Protein AF-N6X4A6-F1 (afdb_monomer)

Foldseek 3Di:
DVVLVVCLVQQVVFHWDWDDDPPDIATDHHLVNDFQVVLVVRCVVRVHAAWQKAAQVLCVQQVHHDPARIKTKGDVPDDGSVLSVCSHDPRNDHDDPPIDIDHDDPVSNSSCVSNVPD

Sequence (118 aa):
MRQAERALFDLRRGLSILVRDHARAFVVCAVEGLDDAAAGEMQMLAGSPARLVLSDHRLAAIGRAGAAQAVSVGLSPLPDAAGLHALAWQRGASLPADAELRDGGPVERAALRLLGRA

Structure (mmCIF, N/CA/C/O backbone):
data_AF-N6X4A6-F1
#
_entry.id   AF-N6X4A6-F1
#
loop_
_atom_site.group_PDB
_atom_site.id
_atom_site.type_symbol
_atom_site.label_atom_id
_atom_site.label_alt_id
_atom_site.label_comp_id
_atom_site.label_asym_id
_atom_site.label_entity_id
_atom_site.label_seq_id
_atom_site.pdbx_PDB_ins_code
_atom_site.Cartn_x
_atom_site.Cartn_y
_atom_site.Cartn_z
_atom_site.occupancy
_atom_site.B_iso_or_equiv
_atom_site.auth_seq_id
_atom_site.auth_comp_id
_atom_site.auth_asym_id
_atom_site.auth_atom_id
_atom_site.pdbx_PDB_model_num
ATOM 1 N N . MET A 1 1 ? 15.397 -18.268 3.139 1.00 59.78 1 MET A N 1
ATOM 2 C CA . MET A 1 1 ? 14.882 -17.376 4.204 1.00 59.78 1 MET A CA 1
ATOM 3 C C . MET A 1 1 ? 15.516 -15.981 4.235 1.00 59.78 1 MET A C 1
ATOM 5 O O . MET A 1 1 ? 14.794 -15.042 4.531 1.00 59.78 1 MET A O 1
ATOM 9 N N . ARG A 1 2 ? 16.775 -15.792 3.803 1.00 82.00 2 ARG A N 1
ATOM 10 C CA . ARG A 1 2 ? 17.474 -14.487 3.848 1.00 82.00 2 ARG A CA 1
ATOM 11 C C . ARG A 1 2 ? 16.750 -13.300 3.180 1.00 82.00 2 ARG A C 1
ATOM 13 O O . ARG A 1 2 ? 16.879 -12.179 3.650 1.00 82.00 2 ARG A O 1
ATOM 20 N N . GLN A 1 3 ? 16.007 -13.513 2.089 1.00 87.44 3 GLN A N 1
ATOM 21 C CA . GLN A 1 3 ? 15.377 -12.403 1.355 1.00 87.44 3 GLN A CA 1
ATOM 22 C C . GLN A 1 3 ? 14.180 -11.786 2.090 1.00 87.44 3 GLN A C 1
ATOM 24 O O . GLN A 1 3 ? 14.060 -10.568 2.109 1.00 87.44 3 GLN A O 1
ATOM 29 N N . ALA A 1 4 ? 13.334 -12.596 2.733 1.00 88.12 4 ALA A N 1
ATOM 30 C CA . ALA A 1 4 ? 12.196 -12.084 3.500 1.00 88.12 4 ALA A CA 1
ATOM 31 C C . ALA A 1 4 ? 12.656 -11.343 4.767 1.00 88.12 4 ALA A C 1
ATOM 33 O O . ALA A 1 4 ? 12.141 -10.276 5.082 1.00 88.12 4 ALA A O 1
ATOM 34 N N . GLU A 1 5 ? 13.675 -11.872 5.451 1.00 90.44 5 GLU A N 1
ATOM 35 C CA . GLU A 1 5 ? 14.308 -11.219 6.605 1.00 90.44 5 GLU A CA 1
ATOM 36 C C . GLU A 1 5 ? 14.965 -9.895 6.209 1.00 90.44 5 GLU A C 1
ATOM 38 O O . GLU A 1 5 ? 14.786 -8.884 6.886 1.00 90.44 5 GLU A O 1
ATOM 43 N N . ARG A 1 6 ? 15.681 -9.877 5.077 1.00 91.38 6 ARG A N 1
ATOM 44 C CA . ARG A 1 6 ? 16.275 -8.650 4.547 1.00 91.38 6 ARG A CA 1
ATOM 45 C C . ARG A 1 6 ? 15.210 -7.621 4.175 1.00 91.38 6 ARG A C 1
ATOM 47 O O . ARG A 1 6 ? 15.370 -6.462 4.529 1.00 91.38 6 ARG A O 1
ATOM 54 N N . ALA A 1 7 ? 14.130 -8.043 3.522 1.00 92.69 7 ALA A N 1
ATOM 55 C CA . ALA A 1 7 ? 13.023 -7.162 3.170 1.00 92.69 7 ALA A CA 1
ATOM 56 C C . ALA A 1 7 ? 12.364 -6.544 4.413 1.00 92.69 7 ALA A C 1
ATOM 58 O O . ALA A 1 7 ? 12.108 -5.345 4.434 1.00 92.69 7 ALA A O 1
ATOM 59 N N . LEU A 1 8 ? 12.152 -7.332 5.474 1.00 91.25 8 LEU A N 1
ATOM 60 C CA . LEU A 1 8 ? 11.664 -6.821 6.757 1.00 91.25 8 LEU A CA 1
ATOM 61 C C . LEU A 1 8 ? 12.630 -5.800 7.374 1.00 91.25 8 LEU A C 1
ATOM 63 O O . LEU A 1 8 ? 12.201 -4.743 7.832 1.00 91.25 8 LEU A O 1
ATOM 67 N N . PHE A 1 9 ? 13.930 -6.106 7.380 1.00 90.50 9 PHE A N 1
ATOM 68 C CA . PHE A 1 9 ? 14.952 -5.188 7.881 1.00 90.50 9 PHE A CA 1
ATOM 69 C C . PHE A 1 9 ? 14.975 -3.872 7.094 1.00 90.50 9 PHE A C 1
ATOM 71 O O . PHE A 1 9 ? 15.043 -2.807 7.700 1.00 90.50 9 PHE A O 1
ATOM 78 N N . ASP A 1 10 ? 14.885 -3.941 5.763 1.00 92.12 10 ASP A N 1
ATOM 79 C CA . ASP A 1 10 ? 14.863 -2.778 4.875 1.00 92.12 10 ASP A CA 1
ATOM 80 C C . ASP A 1 10 ? 13.609 -1.918 5.094 1.00 92.12 10 ASP A C 1
ATOM 82 O O . ASP A 1 10 ? 13.738 -0.713 5.309 1.00 92.12 10 ASP A O 1
ATOM 86 N N . LEU A 1 11 ? 12.424 -2.529 5.179 1.00 89.75 11 LEU A N 1
ATOM 87 C CA . LEU A 1 11 ? 11.182 -1.808 5.475 1.00 89.75 11 LEU A CA 1
ATOM 88 C C . LEU A 1 11 ? 11.230 -1.079 6.827 1.00 89.75 11 LEU A C 1
ATOM 90 O O . LEU A 1 11 ? 10.840 0.081 6.917 1.00 89.75 11 LEU A O 1
ATOM 94 N N . ARG A 1 12 ? 11.751 -1.724 7.881 1.00 86.25 12 ARG A N 1
ATOM 95 C CA . ARG A 1 12 ? 11.819 -1.133 9.234 1.00 86.25 12 ARG A CA 1
ATOM 96 C C . ARG A 1 12 ? 12.743 0.076 9.347 1.00 86.25 12 ARG A C 1
ATOM 98 O O . ARG A 1 12 ? 12.600 0.851 10.285 1.00 86.25 12 ARG A O 1
ATOM 105 N N . ARG A 1 13 ? 13.693 0.229 8.424 1.00 86.81 13 ARG A N 1
ATOM 106 C CA . ARG A 1 13 ? 14.592 1.392 8.359 1.00 86.81 13 ARG A CA 1
ATOM 107 C C . ARG A 1 13 ? 14.167 2.418 7.305 1.00 86.81 13 ARG A C 1
ATOM 109 O O . ARG A 1 13 ? 14.975 3.265 6.943 1.00 86.81 13 ARG A O 1
ATOM 116 N N . GLY A 1 14 ? 12.931 2.318 6.809 1.00 86.25 14 GLY A N 1
ATOM 117 C CA . GLY A 1 14 ? 12.345 3.264 5.858 1.00 86.25 14 GLY A CA 1
ATOM 118 C C . GLY A 1 14 ? 12.732 3.033 4.397 1.00 86.25 14 GLY A C 1
ATOM 119 O O . GLY A 1 14 ? 12.493 3.903 3.571 1.00 86.25 14 GLY A O 1
ATOM 120 N N . LEU A 1 15 ? 13.326 1.886 4.044 1.00 88.56 15 LEU A N 1
ATOM 121 C CA . LEU A 1 15 ? 13.635 1.586 2.645 1.00 88.56 15 LEU A CA 1
ATOM 122 C C . LEU A 1 15 ? 12.484 0.858 1.958 1.00 88.56 15 LEU A C 1
ATOM 124 O O . LEU A 1 15 ? 11.902 -0.085 2.499 1.00 88.56 15 LEU A O 1
ATOM 128 N N . SER A 1 16 ? 12.234 1.242 0.711 1.00 90.44 16 SER A N 1
ATOM 129 C CA . SER A 1 16 ? 11.328 0.523 -0.177 1.00 90.44 16 SER A CA 1
ATOM 130 C C . SER A 1 16 ? 11.936 -0.801 -0.639 1.00 90.44 16 SER A C 1
ATOM 132 O O . SER A 1 16 ? 13.145 -0.929 -0.845 1.00 90.44 16 SER A O 1
ATOM 134 N N . ILE A 1 17 ? 11.079 -1.794 -0.848 1.00 91.88 17 ILE A N 1
ATOM 135 C CA . ILE A 1 17 ? 11.446 -3.116 -1.353 1.00 91.88 17 ILE A CA 1
ATOM 136 C C . ILE A 1 17 ? 10.727 -3.401 -2.669 1.00 91.88 17 ILE A C 1
ATOM 138 O O . ILE A 1 17 ? 9.632 -2.900 -2.926 1.00 91.88 17 ILE A O 1
ATOM 142 N N . LEU A 1 18 ? 11.325 -4.268 -3.485 1.00 93.31 18 LEU A N 1
ATOM 143 C CA . LEU A 1 18 ? 10.675 -4.830 -4.661 1.00 93.31 18 LEU A CA 1
ATOM 144 C C . LEU A 1 18 ? 10.090 -6.199 -4.308 1.00 93.31 18 LEU A C 1
ATOM 146 O O . LEU A 1 18 ? 10.830 -7.124 -3.968 1.00 93.31 18 LEU A O 1
ATOM 150 N N . VAL A 1 19 ? 8.776 -6.347 -4.440 1.00 92.50 19 VAL A N 1
ATOM 151 C CA . VAL A 1 19 ? 8.101 -7.644 -4.347 1.00 92.50 19 VAL A CA 1
ATOM 152 C C . VAL A 1 19 ? 7.680 -8.067 -5.743 1.00 92.50 19 VAL A C 1
ATOM 154 O O . VAL A 1 19 ? 7.100 -7.288 -6.490 1.00 92.50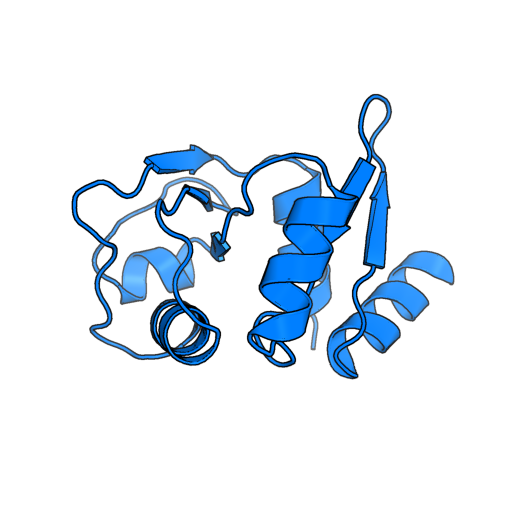 19 VAL A O 1
ATOM 157 N N . ARG A 1 20 ? 7.978 -9.308 -6.113 1.00 90.94 20 ARG A N 1
ATOM 158 C CA . ARG A 1 20 ? 7.586 -9.878 -7.401 1.00 90.94 20 ARG A CA 1
ATOM 159 C C . ARG A 1 20 ? 6.619 -11.025 -7.181 1.00 90.94 20 ARG A C 1
ATOM 161 O O . ARG A 1 20 ? 6.862 -11.871 -6.322 1.00 90.94 20 ARG A O 1
ATOM 168 N N . ASP A 1 21 ? 5.566 -11.058 -7.981 1.00 85.31 21 ASP A N 1
ATOM 169 C CA . ASP A 1 21 ? 4.836 -12.292 -8.248 1.00 85.31 21 ASP A CA 1
ATOM 170 C C . ASP A 1 21 ? 5.266 -12.854 -9.618 1.00 85.31 21 ASP A C 1
ATOM 172 O O . ASP A 1 21 ? 6.241 -12.394 -10.216 1.00 85.31 21 ASP A O 1
ATOM 176 N N . HIS A 1 22 ? 4.584 -13.891 -10.106 1.00 83.69 22 HIS A N 1
ATOM 177 C CA . HIS A 1 22 ? 4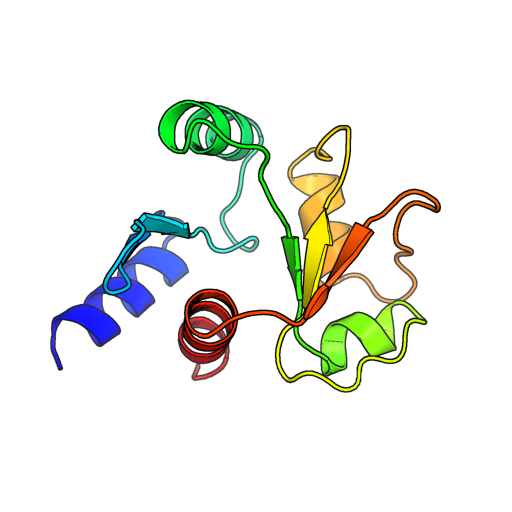.937 -14.537 -11.373 1.00 83.69 22 HIS A CA 1
ATOM 178 C C . HIS A 1 22 ? 4.749 -13.645 -12.614 1.00 83.69 22 HIS A C 1
ATOM 180 O O . HIS A 1 22 ? 5.302 -13.967 -13.663 1.00 83.69 22 HIS A O 1
ATOM 186 N N . ALA A 1 23 ? 3.986 -12.553 -12.521 1.00 86.44 23 ALA A N 1
ATOM 187 C CA . ALA A 1 23 ? 3.594 -11.720 -13.658 1.00 86.44 23 ALA A CA 1
ATOM 188 C C . ALA A 1 23 ? 3.947 -10.232 -13.492 1.00 86.44 23 ALA A C 1
ATOM 190 O O . ALA A 1 23 ? 3.999 -9.501 -14.481 1.00 86.44 23 ALA A O 1
ATOM 191 N N . ARG A 1 24 ? 4.140 -9.756 -12.260 1.00 90.75 24 ARG A N 1
ATOM 192 C CA . ARG A 1 24 ? 4.229 -8.336 -11.910 1.00 90.75 24 ARG A CA 1
ATOM 193 C C . ARG A 1 24 ? 5.277 -8.091 -10.832 1.00 90.75 24 ARG A C 1
ATOM 195 O O . ARG A 1 24 ? 5.641 -8.972 -10.051 1.00 90.75 24 ARG A O 1
ATOM 202 N N . ALA A 1 25 ? 5.746 -6.852 -10.787 1.00 92.25 25 ALA A N 1
ATOM 203 C CA . ALA A 1 25 ? 6.617 -6.348 -9.742 1.00 92.25 25 ALA A CA 1
ATOM 204 C C . ALA A 1 25 ? 5.953 -5.144 -9.069 1.00 92.25 25 ALA A C 1
ATOM 206 O O . ALA A 1 25 ? 5.278 -4.356 -9.725 1.00 92.25 25 ALA A O 1
ATOM 207 N N . PHE A 1 26 ? 6.149 -5.026 -7.764 1.00 93.50 26 PHE A N 1
ATOM 208 C CA . PHE A 1 26 ? 5.525 -4.029 -6.912 1.00 93.50 26 PHE A CA 1
ATOM 209 C C . PHE A 1 26 ? 6.605 -3.363 -6.078 1.00 93.50 26 PHE A C 1
ATOM 211 O O . PHE A 1 26 ? 7.427 -4.048 -5.464 1.00 93.50 26 PHE A O 1
ATOM 218 N N . VAL A 1 27 ? 6.582 -2.037 -6.035 1.00 93.62 27 VAL A N 1
ATOM 219 C CA . VAL A 1 27 ? 7.357 -1.270 -5.064 1.00 93.62 27 VAL A CA 1
ATOM 220 C C . VAL A 1 27 ? 6.514 -1.173 -3.800 1.00 93.62 27 VAL A C 1
ATOM 222 O O . VAL A 1 27 ? 5.359 -0.754 -3.854 1.00 93.62 27 VAL A O 1
ATOM 225 N N . VAL A 1 28 ? 7.069 -1.624 -2.680 1.00 93.12 28 VAL A N 1
ATOM 226 C CA . VAL A 1 28 ? 6.405 -1.616 -1.376 1.00 93.12 28 VAL A CA 1
ATOM 227 C C . VAL A 1 28 ? 7.240 -0.802 -0.409 1.00 93.12 28 VAL A C 1
ATOM 229 O O . VAL A 1 28 ? 8.454 -0.963 -0.332 1.00 93.12 28 VAL A O 1
ATOM 232 N N . CYS A 1 29 ? 6.566 0.028 0.361 1.00 91.94 29 CYS A N 1
ATOM 233 C CA . CYS A 1 29 ? 7.122 0.960 1.322 1.00 91.94 29 CYS A CA 1
ATOM 234 C C . CYS A 1 29 ? 6.316 0.860 2.615 1.00 91.94 29 CYS A C 1
ATOM 236 O O . CYS A 1 29 ? 5.106 0.619 2.596 1.00 91.94 29 CYS A O 1
ATOM 238 N N . ALA A 1 30 ? 7.003 1.009 3.743 1.00 91.69 30 ALA A N 1
ATOM 239 C CA . ALA A 1 30 ? 6.344 1.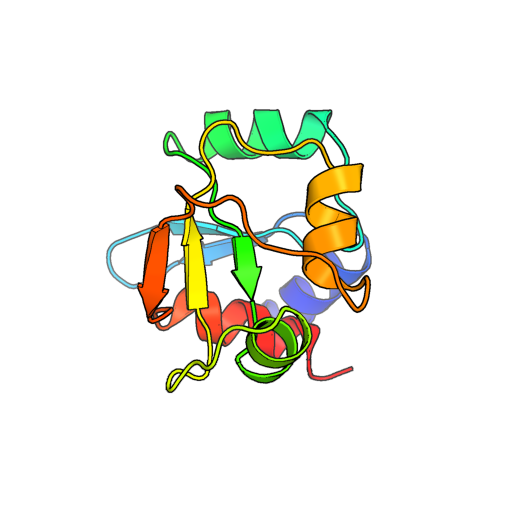152 5.028 1.00 91.69 30 ALA A CA 1
ATOM 240 C C . ALA A 1 30 ? 5.827 2.587 5.134 1.00 91.69 30 ALA A C 1
ATOM 242 O O . ALA A 1 30 ? 6.587 3.524 4.879 1.00 91.69 30 ALA A O 1
ATOM 243 N N . VAL A 1 31 ? 4.557 2.759 5.508 1.00 90.62 31 VAL A N 1
ATOM 244 C CA . VAL A 1 31 ? 4.004 4.104 5.713 1.00 90.62 31 VAL A CA 1
ATOM 245 C C . VAL A 1 31 ? 4.790 4.794 6.826 1.00 90.62 31 VAL A C 1
ATOM 247 O O . VAL A 1 31 ? 5.153 5.943 6.650 1.00 90.62 31 VAL A O 1
ATOM 250 N N . GLU A 1 32 ? 5.188 4.050 7.866 1.00 84.12 32 GLU A N 1
ATOM 251 C CA . GLU A 1 32 ? 6.075 4.417 8.987 1.00 84.12 32 GLU A CA 1
ATOM 252 C C . GLU A 1 32 ? 7.258 5.317 8.617 1.00 84.12 32 GLU A C 1
ATOM 254 O O . GLU A 1 32 ? 7.575 6.242 9.363 1.00 84.12 32 GLU A O 1
ATOM 259 N N . GLY A 1 33 ? 7.917 5.037 7.494 1.00 80.88 33 GLY A N 1
ATOM 260 C CA . GLY A 1 33 ? 9.120 5.745 7.058 1.00 80.88 33 GLY A CA 1
ATOM 261 C C . GLY A 1 33 ? 8.913 6.630 5.835 1.00 80.88 33 GLY A C 1
ATOM 262 O O . GLY A 1 33 ? 9.899 7.023 5.222 1.00 80.88 33 GLY A O 1
ATOM 263 N N . LEU A 1 34 ? 7.664 6.882 5.439 1.00 86.56 34 LEU A N 1
ATOM 264 C CA . LEU A 1 34 ? 7.357 7.605 4.216 1.00 86.56 34 LEU A CA 1
ATOM 265 C C . LEU A 1 34 ? 7.499 9.121 4.399 1.00 86.56 34 LEU A C 1
ATOM 267 O O . LEU A 1 34 ? 6.974 9.691 5.359 1.00 86.56 34 LEU A O 1
ATOM 271 N N . ASP A 1 35 ? 8.147 9.757 3.425 1.00 86.06 35 ASP A N 1
ATOM 272 C CA . ASP A 1 35 ? 8.104 11.196 3.181 1.00 86.06 35 ASP A CA 1
ATOM 273 C C . ASP A 1 35 ? 7.455 11.503 1.814 1.00 86.06 35 ASP A C 1
ATOM 275 O O . ASP A 1 35 ? 7.205 10.607 0.996 1.00 86.06 35 ASP A O 1
ATOM 279 N N . ASP A 1 36 ? 7.136 12.777 1.577 1.00 79.56 36 ASP A N 1
ATOM 280 C CA . ASP A 1 36 ? 6.405 13.208 0.378 1.00 79.56 36 ASP A CA 1
ATOM 281 C C . ASP A 1 36 ? 7.186 12.949 -0.917 1.00 79.56 36 ASP A C 1
ATOM 283 O O . ASP A 1 36 ? 6.601 12.592 -1.945 1.00 79.56 36 ASP A O 1
ATOM 287 N N . ALA A 1 37 ? 8.514 13.097 -0.871 1.00 83.06 37 ALA A N 1
ATOM 288 C CA . ALA A 1 37 ? 9.382 12.869 -2.020 1.00 83.06 37 ALA A CA 1
ATOM 289 C C . ALA A 1 37 ? 9.363 11.389 -2.420 1.00 83.06 37 ALA A C 1
ATOM 291 O O . ALA A 1 37 ? 9.123 11.063 -3.587 1.00 83.06 37 ALA A O 1
ATOM 292 N N . ALA A 1 38 ? 9.499 10.492 -1.442 1.00 80.62 38 ALA A N 1
ATOM 293 C CA . ALA A 1 38 ? 9.451 9.055 -1.650 1.00 80.62 38 ALA A CA 1
ATOM 294 C C . ALA A 1 38 ? 8.114 8.624 -2.271 1.00 80.62 38 ALA A C 1
ATOM 296 O O . ALA A 1 38 ? 8.101 7.816 -3.202 1.00 80.62 38 ALA A O 1
ATOM 297 N N . ALA A 1 39 ? 6.982 9.177 -1.819 1.00 79.44 39 ALA A N 1
ATOM 298 C CA . ALA A 1 39 ? 5.664 8.856 -2.375 1.00 79.44 39 ALA A CA 1
ATOM 299 C C . ALA A 1 39 ? 5.558 9.178 -3.878 1.00 79.44 39 ALA A C 1
ATOM 301 O O . ALA A 1 39 ? 5.032 8.372 -4.658 1.00 79.44 39 ALA A O 1
ATOM 302 N N . GLY A 1 40 ? 6.090 10.329 -4.297 1.00 81.69 40 GLY A N 1
ATOM 303 C CA . GLY A 1 40 ? 6.164 10.722 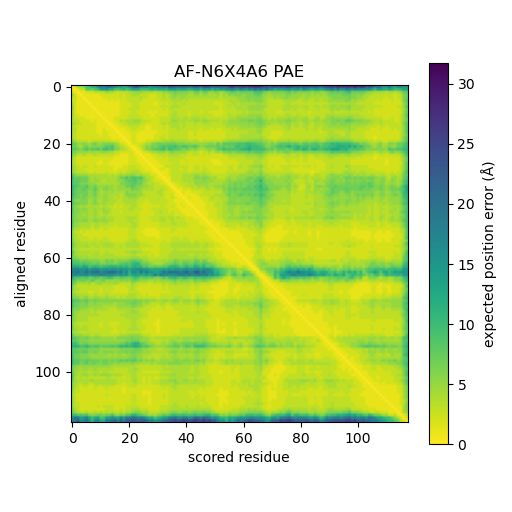-5.705 1.00 81.69 40 GLY A CA 1
ATOM 304 C C . GLY A 1 40 ? 7.115 9.840 -6.518 1.00 81.69 40 GLY A C 1
ATOM 305 O O . GLY A 1 40 ? 6.728 9.307 -7.562 1.00 81.69 40 GLY A O 1
ATOM 306 N N . GLU A 1 41 ? 8.334 9.626 -6.021 1.00 85.81 41 GLU A N 1
ATOM 307 C CA . GLU A 1 41 ? 9.355 8.795 -6.673 1.00 85.81 41 GLU A CA 1
ATOM 308 C C . GLU A 1 41 ? 8.885 7.357 -6.902 1.00 85.81 41 GLU A C 1
ATOM 310 O O . GLU A 1 41 ? 9.117 6.782 -7.967 1.00 85.81 41 GLU A O 1
ATOM 315 N N . MET A 1 42 ? 8.160 6.782 -5.944 1.00 86.69 42 MET A N 1
ATOM 316 C CA . MET A 1 42 ? 7.619 5.430 -6.074 1.00 86.69 42 MET A CA 1
ATOM 317 C C . MET A 1 42 ? 6.546 5.322 -7.150 1.00 86.69 42 MET A C 1
ATOM 319 O O . MET A 1 42 ? 6.533 4.335 -7.883 1.00 86.69 42 MET A O 1
ATOM 323 N N . GLN A 1 43 ? 5.663 6.316 -7.271 1.00 87.62 43 GLN A N 1
ATOM 324 C CA . GLN A 1 43 ? 4.662 6.329 -8.341 1.00 87.62 43 GLN A CA 1
ATOM 325 C C . GLN A 1 43 ? 5.321 6.463 -9.713 1.00 87.62 43 GLN A C 1
ATOM 327 O O . GLN A 1 43 ? 4.940 5.750 -10.644 1.00 87.62 43 GLN A O 1
ATOM 332 N N . MET A 1 44 ? 6.351 7.311 -9.822 1.00 88.69 44 MET A N 1
ATOM 333 C CA . MET A 1 44 ? 7.145 7.426 -11.047 1.00 88.69 44 MET A CA 1
ATOM 334 C C . MET A 1 44 ? 7.843 6.107 -11.395 1.00 88.69 44 MET A C 1
ATOM 336 O O . MET A 1 44 ? 7.777 5.669 -12.541 1.00 88.69 44 MET A O 1
ATOM 340 N N . LEU A 1 45 ? 8.461 5.443 -10.413 1.00 89.81 45 LEU A N 1
ATOM 341 C CA . LEU A 1 45 ? 9.152 4.169 -10.615 1.00 89.81 45 LEU A CA 1
ATOM 342 C C . LEU A 1 45 ? 8.188 3.029 -10.979 1.00 89.81 45 LEU A C 1
ATOM 344 O O . LEU A 1 45 ? 8.513 2.192 -11.820 1.00 89.81 45 LEU A O 1
ATOM 348 N N . ALA A 1 46 ? 7.014 2.978 -10.347 1.00 90.62 46 ALA A N 1
ATOM 349 C CA . ALA A 1 46 ? 6.010 1.949 -10.598 1.00 90.62 46 ALA A CA 1
ATOM 350 C C . ALA A 1 46 ? 5.254 2.158 -11.922 1.00 90.62 46 ALA A C 1
ATOM 352 O O . ALA A 1 46 ? 4.683 1.204 -12.451 1.00 90.62 46 ALA A O 1
ATOM 353 N N . GLY A 1 47 ? 5.218 3.389 -12.447 1.00 91.31 47 GLY A N 1
ATOM 354 C CA . GLY A 1 47 ? 4.439 3.739 -13.638 1.00 91.31 47 GLY A CA 1
ATOM 355 C C . GLY A 1 47 ? 2.924 3.605 -13.435 1.00 91.31 47 GLY A C 1
ATOM 356 O O . GLY A 1 47 ? 2.178 3.477 -14.405 1.00 91.31 47 GLY A O 1
ATOM 357 N N . SER A 1 48 ? 2.461 3.593 -12.182 1.00 90.44 48 SER A N 1
ATOM 358 C CA . SER A 1 48 ? 1.053 3.424 -11.815 1.00 90.44 48 SER A CA 1
ATOM 359 C C . SER A 1 48 ? 0.727 4.169 -10.516 1.00 90.44 48 SER A C 1
ATOM 361 O O . SER A 1 48 ? 1.624 4.304 -9.679 1.00 90.44 48 SER A O 1
ATOM 363 N N . PRO A 1 49 ? -0.536 4.586 -10.296 1.00 90.38 49 PRO A N 1
ATOM 364 C CA . PRO A 1 49 ? -0.942 5.230 -9.050 1.00 90.38 49 PRO A CA 1
ATOM 365 C C . PRO A 1 49 ? -0.640 4.369 -7.821 1.00 90.38 49 PRO A C 1
ATOM 367 O O . PRO A 1 49 ? -0.891 3.158 -7.820 1.00 90.38 49 PRO A O 1
ATOM 370 N N . ALA A 1 50 ? -0.135 5.000 -6.761 1.00 91.56 50 ALA A N 1
ATOM 371 C CA . ALA A 1 50 ? 0.085 4.317 -5.494 1.00 91.56 50 ALA A CA 1
ATOM 372 C C . ALA A 1 50 ? -1.253 3.948 -4.845 1.00 91.56 50 ALA A C 1
ATOM 374 O O . ALA A 1 50 ? -2.277 4.609 -5.025 1.00 91.56 50 ALA A O 1
ATOM 375 N N . ARG A 1 51 ? -1.239 2.871 -4.061 1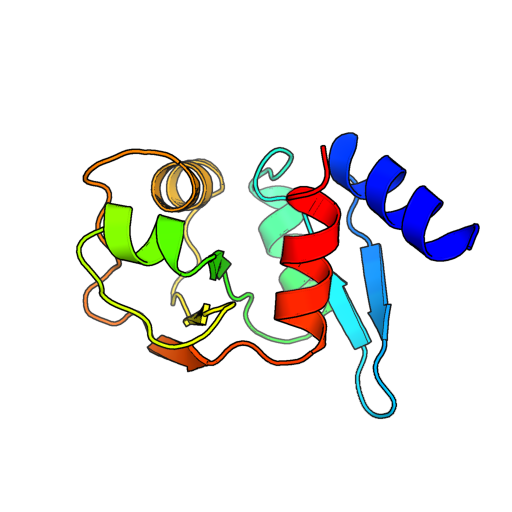.00 93.56 51 ARG A N 1
ATOM 376 C CA . ARG A 1 51 ? -2.399 2.431 -3.287 1.00 93.56 51 ARG A CA 1
ATOM 377 C C . ARG A 1 51 ? -1.976 2.164 -1.854 1.00 93.56 51 ARG A C 1
ATOM 379 O O . ARG A 1 51 ? -0.967 1.499 -1.625 1.00 93.56 51 ARG A O 1
ATOM 386 N N . LEU A 1 52 ? -2.771 2.639 -0.90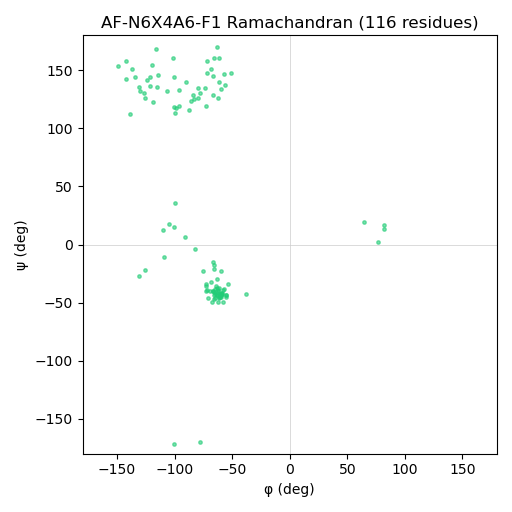2 1.00 94.25 52 LEU A N 1
ATOM 387 C CA . LEU A 1 52 ? -2.560 2.390 0.519 1.00 94.25 52 LEU A CA 1
ATOM 388 C C . LEU A 1 52 ? -3.081 0.993 0.863 1.00 94.25 52 LEU A C 1
ATOM 390 O O . LEU A 1 52 ? -4.229 0.662 0.573 1.00 94.25 52 LEU A O 1
ATOM 394 N N . VAL A 1 53 ? -2.246 0.157 1.471 1.00 94.69 53 VAL A N 1
ATOM 395 C CA . VAL A 1 53 ? -2.643 -1.189 1.897 1.00 94.69 53 VAL A CA 1
ATOM 396 C C . VAL A 1 53 ? -2.923 -1.169 3.391 1.00 94.69 53 VAL A C 1
ATOM 398 O O . VAL A 1 53 ? -2.025 -0.905 4.184 1.00 94.69 53 VAL A O 1
ATOM 401 N N . LEU A 1 54 ? -4.159 -1.477 3.775 1.00 93.62 54 LEU A N 1
ATOM 402 C CA . LEU A 1 54 ? -4.588 -1.528 5.170 1.00 93.62 54 LEU A CA 1
ATOM 403 C C . LEU A 1 54 ? -4.955 -2.957 5.566 1.00 93.62 54 LEU A C 1
ATOM 405 O O . LEU A 1 54 ? -5.478 -3.733 4.763 1.00 93.62 54 LEU A O 1
ATOM 409 N N . SER A 1 55 ? -4.688 -3.304 6.823 1.00 92.44 55 SER A N 1
ATOM 410 C CA . SER A 1 55 ? -5.237 -4.517 7.427 1.00 92.44 55 SER A CA 1
ATOM 411 C C . SER A 1 55 ? -6.733 -4.353 7.691 1.00 92.44 55 SER A C 1
ATOM 413 O O . SER A 1 55 ? -7.220 -3.233 7.854 1.00 92.44 55 SER A O 1
ATOM 415 N N . ASP A 1 56 ? -7.449 -5.471 7.804 1.00 90.25 56 ASP A N 1
ATOM 416 C CA . ASP A 1 56 ? -8.865 -5.469 8.192 1.00 90.25 56 ASP A CA 1
ATOM 417 C C . ASP A 1 56 ? -9.097 -4.742 9.526 1.00 90.25 56 ASP A C 1
ATOM 419 O O . ASP A 1 56 ? -9.937 -3.853 9.639 1.00 90.25 56 ASP A O 1
ATOM 423 N N . HIS A 1 57 ? -8.243 -5.031 10.515 1.00 89.44 57 HIS A N 1
ATOM 424 C CA . HIS A 1 57 ? -8.271 -4.361 11.813 1.00 89.44 57 HIS A CA 1
ATOM 425 C C . HIS A 1 57 ? -8.173 -2.838 11.677 1.00 89.44 57 HIS A C 1
ATOM 427 O O . HIS A 1 57 ? -8.899 -2.097 12.344 1.00 89.44 57 HIS A O 1
ATOM 433 N N . ARG A 1 58 ? -7.276 -2.358 10.808 1.00 91.50 58 ARG A N 1
ATOM 434 C CA . ARG A 1 58 ? -7.096 -0.924 10.628 1.00 91.50 58 ARG A CA 1
ATOM 435 C C . ARG A 1 58 ? -8.268 -0.289 9.887 1.00 91.50 58 ARG A C 1
ATOM 437 O O . ARG A 1 58 ? -8.693 0.799 10.267 1.00 91.50 58 ARG A O 1
ATOM 444 N N . LEU A 1 59 ? -8.805 -0.976 8.884 1.00 90.75 59 LEU A N 1
ATOM 445 C CA . LEU A 1 59 ? -9.986 -0.539 8.148 1.00 90.75 59 LEU A CA 1
ATOM 446 C C . LEU A 1 59 ? -11.203 -0.396 9.087 1.00 90.75 59 LEU A C 1
ATOM 448 O O . LEU A 1 59 ? -11.897 0.624 9.057 1.00 90.75 59 LEU A O 1
ATOM 452 N N . ALA A 1 60 ? -11.384 -1.345 10.010 1.00 89.00 60 ALA A N 1
ATOM 453 C CA . ALA A 1 60 ? -12.430 -1.283 11.031 1.00 89.00 60 ALA A CA 1
ATOM 454 C C . ALA A 1 60 ? -12.263 -0.072 11.967 1.00 89.00 60 ALA A C 1
ATOM 456 O O . ALA A 1 60 ? -13.240 0.606 12.287 1.00 89.00 60 ALA A O 1
ATOM 457 N N . ALA A 1 61 ? -11.026 0.260 12.353 1.00 89.25 61 ALA A N 1
ATOM 458 C CA . ALA A 1 61 ? -10.726 1.418 13.202 1.00 89.25 61 ALA A CA 1
ATOM 459 C C . ALA A 1 61 ? -11.008 2.786 12.542 1.00 89.25 61 ALA A C 1
ATOM 461 O O . ALA A 1 61 ? -11.081 3.794 13.251 1.00 89.25 61 ALA A O 1
ATOM 462 N N . ILE A 1 62 ? -11.181 2.826 11.215 1.00 89.06 62 ILE A N 1
ATOM 463 C CA . ILE A 1 62 ? -11.608 4.010 10.446 1.00 89.06 62 ILE A CA 1
ATOM 464 C C . ILE A 1 62 ? -13.073 3.918 9.983 1.00 89.06 62 ILE A C 1
ATOM 466 O O . ILE A 1 62 ? -13.502 4.646 9.089 1.00 89.06 62 ILE A O 1
ATOM 470 N N . GLY A 1 63 ? -13.857 3.022 10.597 1.00 84.19 63 GLY A N 1
ATOM 471 C CA . GLY A 1 63 ? -15.305 2.920 10.394 1.00 84.19 63 GLY A CA 1
ATOM 472 C C . GLY A 1 63 ? -15.730 2.135 9.150 1.00 84.19 63 GLY A C 1
ATOM 473 O O . GLY A 1 63 ? -16.872 2.259 8.712 1.00 84.19 63 GLY A O 1
ATOM 474 N N . ARG A 1 64 ? -14.836 1.334 8.560 1.00 81.88 64 ARG A N 1
ATOM 475 C CA . ARG A 1 64 ? -15.122 0.502 7.383 1.00 81.88 64 ARG A CA 1
ATOM 476 C C . ARG A 1 64 ? -14.912 -0.970 7.741 1.00 81.88 64 ARG A C 1
ATOM 478 O O . ARG A 1 64 ? -13.831 -1.355 8.156 1.00 81.88 64 ARG A O 1
ATOM 485 N N . ALA A 1 65 ? -15.927 -1.812 7.584 1.00 74.56 65 ALA A N 1
ATOM 486 C CA . ALA A 1 65 ? -15.756 -3.251 7.778 1.00 74.56 65 ALA A CA 1
ATOM 487 C C . ALA A 1 65 ? -15.202 -3.889 6.494 1.00 74.56 65 ALA A C 1
ATOM 489 O O . ALA A 1 65 ? -15.784 -3.707 5.422 1.00 74.56 65 ALA A O 1
ATOM 490 N N . GLY A 1 66 ? -14.087 -4.614 6.599 1.00 70.38 66 GLY A N 1
ATOM 491 C CA . GLY A 1 66 ? -13.580 -5.489 5.547 1.00 70.38 66 GLY A CA 1
ATOM 492 C C . GLY A 1 66 ? -13.913 -6.954 5.842 1.00 70.38 66 GLY A C 1
ATOM 493 O O . GLY A 1 66 ? -14.224 -7.325 6.968 1.00 70.38 66 GLY A O 1
ATOM 494 N N . ALA A 1 67 ? -13.872 -7.801 4.812 1.00 69.81 67 ALA A N 1
ATOM 495 C CA . ALA A 1 67 ? -13.867 -9.262 4.972 1.00 69.81 67 ALA A CA 1
ATOM 496 C C . ALA A 1 67 ? -12.498 -9.878 4.613 1.00 69.81 67 ALA A C 1
ATOM 498 O O . ALA A 1 67 ? -12.250 -11.060 4.854 1.00 69.81 67 ALA A O 1
ATOM 499 N N . ALA A 1 68 ? -11.599 -9.085 4.019 1.00 83.12 68 ALA A N 1
ATOM 500 C CA . ALA A 1 68 ? -10.314 -9.530 3.499 1.00 83.12 68 ALA A CA 1
ATOM 501 C C . ALA A 1 68 ? -9.162 -9.203 4.459 1.00 83.12 68 ALA A C 1
ATOM 503 O O . ALA A 1 68 ? -9.107 -8.130 5.044 1.00 83.12 68 ALA A O 1
ATOM 504 N N . GLN A 1 69 ? -8.164 -10.094 4.544 1.00 86.00 69 GLN A N 1
ATOM 505 C CA . GLN A 1 69 ? -6.971 -9.911 5.398 1.00 86.00 69 GLN A CA 1
ATOM 506 C C . GLN A 1 69 ? -6.142 -8.658 5.054 1.00 86.00 69 GLN A C 1
ATOM 508 O O . GLN A 1 69 ? -5.359 -8.188 5.877 1.00 86.00 69 GLN A O 1
ATOM 513 N N . ALA A 1 70 ? -6.275 -8.163 3.827 1.00 93.00 70 ALA A N 1
ATOM 514 C CA . ALA A 1 70 ? -5.663 -6.940 3.339 1.00 93.00 70 ALA A CA 1
ATOM 515 C C . ALA A 1 70 ? -6.663 -6.249 2.415 1.00 93.00 70 ALA A C 1
ATOM 517 O O . ALA A 1 70 ? -7.329 -6.926 1.630 1.00 93.00 70 ALA A O 1
ATOM 518 N N . VAL A 1 71 ? -6.718 -4.924 2.461 1.00 94.44 71 VAL A N 1
ATOM 519 C CA . VAL A 1 71 ? -7.532 -4.102 1.564 1.00 94.44 71 VAL A CA 1
ATOM 520 C C . VAL A 1 71 ? -6.636 -3.054 0.922 1.00 94.44 71 VAL A C 1
ATOM 522 O O . VAL A 1 71 ? -5.855 -2.388 1.600 1.00 94.44 71 VAL A O 1
ATOM 525 N N . SER A 1 72 ? -6.720 -2.931 -0.401 1.00 94.62 72 SER A N 1
ATOM 526 C CA . SER A 1 72 ? -5.968 -1.949 -1.178 1.00 94.62 72 SER A CA 1
ATOM 527 C C . SER A 1 72 ? -6.862 -0.758 -1.505 1.00 94.62 72 SER A C 1
ATOM 529 O O . SER A 1 72 ? -7.808 -0.862 -2.287 1.00 94.62 72 SER A O 1
ATOM 531 N N . VAL A 1 73 ? -6.525 0.391 -0.938 1.00 94.62 73 VAL A N 1
ATOM 532 C CA . VAL A 1 73 ? -7.266 1.642 -1.060 1.00 94.62 73 VAL A CA 1
ATOM 533 C C . VAL A 1 73 ? -6.607 2.523 -2.119 1.00 94.62 73 VAL A C 1
ATOM 535 O O . VAL A 1 73 ? -5.437 2.887 -1.998 1.00 94.62 73 VAL A O 1
ATOM 538 N N . GLY A 1 74 ? -7.341 2.822 -3.187 1.00 94.19 74 GLY A N 1
ATOM 539 C CA . GLY A 1 74 ? -6.954 3.808 -4.192 1.00 94.19 74 GLY A CA 1
ATOM 540 C C . GLY A 1 74 ? -7.352 5.198 -3.717 1.00 94.19 74 GLY A C 1
ATOM 541 O O . GLY A 1 74 ? -8.495 5.391 -3.310 1.00 94.19 74 GLY A O 1
ATOM 542 N N . LEU A 1 75 ? -6.407 6.134 -3.744 1.00 91.69 75 LEU A N 1
ATOM 543 C CA . LEU A 1 75 ? -6.601 7.522 -3.334 1.00 91.69 75 LEU A CA 1
ATOM 544 C C . LEU A 1 75 ? -6.170 8.417 -4.500 1.00 91.69 75 LEU A C 1
ATOM 546 O O . LEU A 1 75 ? -5.064 8.250 -5.017 1.00 91.69 75 LEU A O 1
ATOM 550 N N . SER A 1 76 ? -7.043 9.323 -4.940 1.00 89.06 76 SER A N 1
ATOM 551 C CA . SER A 1 76 ? -6.747 10.258 -6.026 1.00 89.06 76 SER A CA 1
ATOM 552 C C . SER A 1 76 ? -7.300 11.647 -5.684 1.00 89.06 76 SER A C 1
ATOM 554 O O . SER A 1 76 ? -8.513 11.801 -5.619 1.00 89.06 76 SER A O 1
ATOM 556 N N . PRO A 1 77 ? -6.445 12.658 -5.454 1.00 88.25 77 PRO A N 1
ATOM 557 C CA . PRO A 1 77 ? -4.983 12.581 -5.436 1.00 88.25 77 PRO A CA 1
ATOM 558 C C . PRO A 1 77 ? -4.456 11.714 -4.279 1.00 88.25 77 PRO A C 1
ATOM 560 O O . PRO A 1 77 ? -5.151 11.472 -3.292 1.00 88.25 77 PRO A O 1
ATOM 563 N N . LEU A 1 78 ? -3.210 11.246 -4.400 1.00 88.25 78 LEU A N 1
ATOM 564 C CA . LEU A 1 78 ? -2.528 10.615 -3.272 1.00 88.25 78 LEU A CA 1
ATOM 565 C C . LEU A 1 78 ? -2.288 11.687 -2.189 1.00 88.25 78 LEU A C 1
ATOM 567 O O . LEU A 1 78 ? -1.746 12.742 -2.529 1.00 88.25 78 LEU A O 1
ATOM 571 N N . PRO A 1 79 ? -2.672 11.452 -0.919 1.00 91.12 79 PRO A N 1
ATOM 572 C CA . PRO A 1 79 ? -2.345 12.365 0.169 1.00 91.12 79 PRO A CA 1
ATOM 573 C C . PRO A 1 79 ? -0.832 12.501 0.360 1.00 91.12 79 PRO A C 1
ATOM 575 O O . PRO A 1 79 ? -0.065 11.621 -0.039 1.00 91.12 79 PRO A O 1
ATOM 578 N N . ASP A 1 80 ? -0.426 13.578 1.026 1.00 90.88 80 ASP A N 1
ATO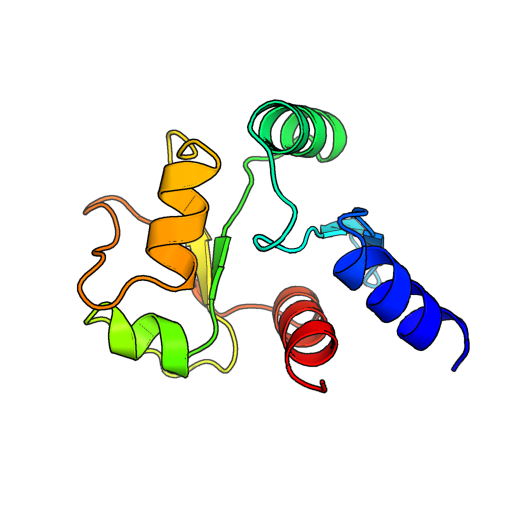M 579 C CA . ASP A 1 80 ? 0.931 13.708 1.552 1.00 90.88 80 ASP A CA 1
ATOM 580 C C . ASP A 1 80 ? 1.219 12.624 2.612 1.00 90.88 80 ASP A C 1
ATOM 582 O O . ASP A 1 80 ? 0.333 11.882 3.064 1.00 90.88 80 ASP A O 1
ATOM 586 N N . ALA A 1 81 ? 2.480 12.503 3.011 1.00 89.75 81 ALA A N 1
ATOM 587 C CA . ALA A 1 81 ? 2.926 11.543 4.003 1.00 89.75 81 ALA A CA 1
ATOM 588 C C . ALA A 1 81 ? 2.131 11.702 5.303 1.00 89.75 81 ALA A C 1
ATOM 590 O O . ALA A 1 81 ? 1.659 10.708 5.845 1.00 89.75 81 ALA A O 1
ATOM 591 N N . ALA A 1 82 ? 1.901 12.934 5.771 1.00 91.19 82 ALA A N 1
ATOM 592 C CA . ALA A 1 82 ? 1.117 13.201 6.977 1.00 91.19 82 ALA A CA 1
ATOM 593 C C . ALA A 1 82 ? -0.319 12.647 6.881 1.00 91.19 82 ALA A C 1
ATOM 595 O O . ALA A 1 82 ? -0.806 12.015 7.824 1.00 91.19 82 ALA A O 1
ATOM 596 N N . GLY A 1 83 ? -0.981 12.818 5.738 1.00 92.69 83 GLY A N 1
ATOM 597 C CA . GLY A 1 83 ? -2.297 12.255 5.459 1.00 92.69 83 GLY A CA 1
ATOM 598 C C . GLY A 1 83 ? -2.282 10.727 5.408 1.00 92.69 83 GLY A C 1
ATOM 599 O O . GLY A 1 83 ? -3.150 10.080 6.000 1.00 92.69 83 GLY A O 1
ATOM 600 N N . LEU A 1 84 ? -1.274 10.129 4.769 1.00 92.50 84 LEU A N 1
ATOM 601 C CA . LEU A 1 84 ? -1.100 8.672 4.737 1.00 92.50 84 LEU A CA 1
ATOM 602 C C . LEU A 1 84 ? -0.852 8.098 6.142 1.00 92.50 84 LEU A C 1
ATOM 604 O O . LEU A 1 84 ? -1.474 7.098 6.510 1.00 92.50 84 LEU A O 1
ATOM 608 N N . HIS A 1 85 ? -0.032 8.766 6.956 1.00 92.06 85 HIS A N 1
ATOM 609 C CA . HIS A 1 85 ? 0.217 8.442 8.366 1.00 92.06 85 HIS A CA 1
ATOM 610 C C . HIS A 1 85 ? -1.070 8.501 9.200 1.00 92.06 85 HIS A C 1
ATOM 612 O O . HIS A 1 85 ? -1.372 7.582 9.971 1.00 92.06 85 HIS A O 1
ATOM 618 N N . ALA A 1 86 ? -1.880 9.548 9.015 1.00 92.69 86 ALA A N 1
ATOM 619 C CA . ALA A 1 86 ? -3.162 9.688 9.703 1.00 92.69 86 ALA A CA 1
ATOM 620 C C . ALA A 1 86 ? -4.114 8.529 9.357 1.00 92.69 86 ALA A C 1
ATOM 622 O O . ALA A 1 86 ? -4.698 7.907 10.252 1.00 92.69 86 ALA A O 1
ATOM 623 N N . LEU A 1 87 ? -4.221 8.169 8.076 1.00 92.81 87 LEU A N 1
ATOM 624 C CA . LEU A 1 87 ? -5.014 7.018 7.640 1.00 92.81 87 LEU A CA 1
ATOM 625 C C . LEU A 1 87 ? -4.475 5.695 8.212 1.00 92.81 87 LEU A C 1
ATOM 627 O O . LEU A 1 87 ? -5.270 4.837 8.615 1.00 92.81 87 LEU A O 1
ATOM 631 N N . ALA A 1 88 ? -3.153 5.544 8.322 1.00 90.31 88 ALA A N 1
ATOM 632 C CA . ALA A 1 88 ? -2.500 4.330 8.807 1.00 90.31 88 ALA A CA 1
ATOM 633 C C . ALA A 1 88 ? -2.644 4.088 10.322 1.00 90.31 88 ALA A C 1
ATOM 635 O O . ALA A 1 88 ? -2.827 2.932 10.709 1.00 90.31 88 ALA A O 1
ATOM 636 N N . TRP A 1 89 ? -2.641 5.121 11.183 1.00 87.81 89 TRP A N 1
ATOM 637 C CA . TRP A 1 89 ? -2.687 4.907 12.649 1.00 87.81 89 TRP A CA 1
ATOM 638 C C . TRP A 1 89 ? -3.715 5.728 13.430 1.00 87.81 89 TRP A C 1
ATOM 640 O O . TRP A 1 89 ? -4.176 5.273 14.483 1.00 87.81 89 TRP A O 1
ATOM 650 N N . GLN A 1 90 ? -4.125 6.909 12.966 1.00 89.00 90 GLN A N 1
ATOM 651 C CA . GLN A 1 90 ? -4.942 7.808 13.786 1.00 89.00 90 GLN A CA 1
ATOM 652 C C . GLN A 1 90 ? -6.378 7.286 13.935 1.00 89.00 90 GLN A C 1
ATOM 654 O O . GLN A 1 90 ? -7.105 7.123 12.956 1.00 89.00 90 GLN A O 1
ATOM 659 N N . ARG A 1 91 ? -6.830 7.001 15.161 1.00 81.62 91 ARG A N 1
ATOM 660 C CA . ARG A 1 91 ? -8.239 6.623 15.387 1.00 81.62 91 ARG A CA 1
ATOM 661 C C . ARG A 1 91 ? -9.167 7.760 14.962 1.00 81.62 91 ARG A C 1
ATOM 663 O O . ARG A 1 91 ? -8.871 8.922 15.221 1.00 81.62 91 ARG A O 1
ATOM 670 N N . GLY A 1 92 ? -10.286 7.413 14.331 1.00 82.06 92 GLY A N 1
ATOM 671 C CA . GLY A 1 92 ? -11.245 8.400 13.832 1.00 82.06 92 GLY A CA 1
ATOM 672 C C . GLY A 1 92 ? -10.816 9.112 12.546 1.00 82.06 92 GLY A C 1
ATOM 673 O O . GLY A 1 92 ? -11.568 9.951 12.059 1.00 82.06 92 GLY A O 1
ATOM 674 N N . ALA A 1 93 ? -9.656 8.773 11.965 1.00 90.69 93 ALA A N 1
ATOM 675 C CA . ALA A 1 93 ? -9.392 9.107 10.571 1.00 90.69 93 ALA A CA 1
ATOM 676 C C . ALA A 1 93 ? -10.488 8.491 9.687 1.00 90.69 93 ALA A C 1
ATOM 678 O O . ALA A 1 93 ? -11.008 7.418 9.995 1.00 90.69 93 ALA A O 1
ATOM 679 N N . SER A 1 94 ? -10.839 9.168 8.598 1.00 90.31 94 SER A N 1
ATOM 680 C CA . SER A 1 94 ? -11.834 8.687 7.640 1.00 90.31 94 SER A CA 1
ATOM 681 C C . SER A 1 94 ? -11.221 8.644 6.251 1.00 90.31 94 SER A C 1
ATOM 683 O O . SER A 1 94 ? -10.420 9.505 5.888 1.00 90.31 94 SER A O 1
ATOM 685 N N . LEU A 1 95 ? -11.569 7.609 5.487 1.00 90.94 95 LEU A N 1
ATOM 686 C CA . LEU A 1 95 ? -11.211 7.571 4.076 1.00 90.94 95 LEU A CA 1
ATOM 687 C C . LEU A 1 95 ? -11.971 8.672 3.324 1.00 90.94 95 LEU A C 1
ATOM 689 O O . LEU A 1 95 ? -13.147 8.896 3.634 1.00 90.94 95 LEU A O 1
ATOM 693 N N . PRO A 1 96 ? -11.349 9.288 2.304 1.00 90.25 96 PRO A N 1
ATOM 694 C CA . PRO A 1 96 ? -12.061 10.111 1.335 1.00 90.25 96 PRO A CA 1
ATOM 695 C C . PRO A 1 96 ? -13.277 9.373 0.758 1.00 90.25 96 PRO A C 1
ATOM 697 O O . PRO A 1 96 ? -13.278 8.144 0.639 1.00 90.25 96 PRO A O 1
ATOM 700 N N . ALA A 1 97 ? -14.334 10.114 0.422 1.00 87.38 97 ALA A N 1
ATOM 701 C CA . ALA A 1 97 ? -15.591 9.528 -0.051 1.00 87.38 97 ALA A CA 1
ATOM 702 C C . ALA A 1 97 ? -15.433 8.764 -1.378 1.00 87.38 97 ALA A C 1
ATOM 704 O O . ALA A 1 97 ? -16.146 7.791 -1.618 1.00 87.38 97 ALA A O 1
ATOM 705 N N . ASP A 1 98 ? -14.484 9.194 -2.201 1.00 89.88 98 ASP A N 1
ATOM 706 C CA . ASP A 1 98 ? -14.104 8.652 -3.504 1.00 89.88 98 ASP A CA 1
ATOM 707 C C . ASP A 1 98 ? -12.997 7.586 -3.427 1.00 89.88 98 ASP A C 1
ATOM 709 O O . ASP A 1 98 ? -12.526 7.107 -4.457 1.00 89.88 98 ASP A O 1
ATOM 713 N N . ALA A 1 99 ? -12.590 7.175 -2.221 1.00 92.25 99 ALA A N 1
ATOM 714 C CA . ALA A 1 99 ? -11.590 6.131 -2.055 1.00 92.25 99 ALA A CA 1
ATOM 715 C C . ALA A 1 99 ? -12.076 4.794 -2.641 1.00 92.25 99 ALA A C 1
ATOM 717 O O . AL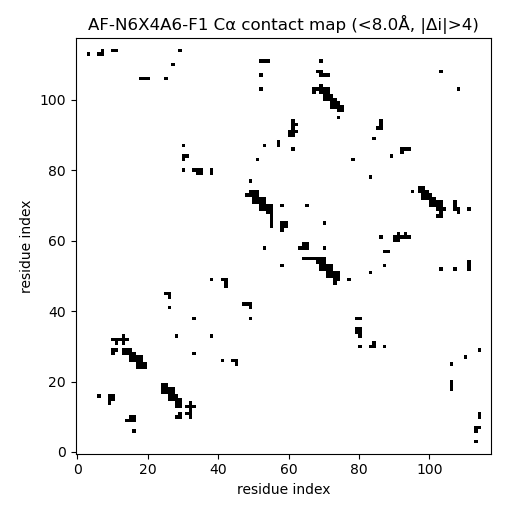A A 1 99 ? -13.117 4.256 -2.255 1.00 92.25 99 ALA A O 1
ATOM 718 N N . GLU A 1 100 ? -11.279 4.208 -3.532 1.00 93.25 100 GLU A N 1
ATOM 719 C CA . GLU A 1 100 ? -11.592 2.922 -4.152 1.00 93.25 100 GLU A CA 1
ATOM 720 C C . GLU A 1 100 ? -11.073 1.764 -3.301 1.00 93.25 100 GLU A C 1
ATOM 722 O O . GLU A 1 100 ? -9.859 1.572 -3.177 1.00 93.25 100 GLU A O 1
ATOM 727 N N . LEU A 1 101 ? -11.962 0.925 -2.774 1.00 92.44 101 LEU A N 1
ATOM 728 C CA . LEU A 1 101 ? -11.571 -0.267 -2.024 1.00 92.44 101 LEU A CA 1
ATOM 729 C C . LEU A 1 101 ? -11.581 -1.504 -2.925 1.00 92.44 101 LEU A C 1
ATOM 731 O O . LEU A 1 101 ? -12.547 -1.763 -3.639 1.00 92.44 101 LEU A O 1
ATOM 735 N N . ARG A 1 102 ? -10.513 -2.298 -2.848 1.00 93.31 102 ARG A N 1
ATOM 736 C CA . ARG A 1 102 ? -10.449 -3.644 -3.430 1.00 93.31 102 ARG A CA 1
ATOM 737 C C . ARG A 1 102 ? -9.789 -4.605 -2.453 1.00 93.31 102 ARG A C 1
ATOM 739 O O . ARG A 1 102 ? -8.898 -4.202 -1.699 1.00 93.31 102 ARG A O 1
ATOM 746 N N . ASP A 1 103 ? -10.163 -5.873 -2.520 1.00 93.75 103 ASP A N 1
ATOM 747 C CA . ASP A 1 103 ? -9.482 -6.917 -1.760 1.00 93.75 103 ASP A CA 1
ATOM 748 C C . ASP A 1 103 ? -8.001 -6.985 -2.153 1.00 93.75 103 ASP A C 1
ATOM 750 O O . ASP A 1 103 ? -7.630 -6.949 -3.331 1.00 93.75 103 ASP A O 1
ATOM 754 N N . GLY A 1 104 ? -7.134 -7.056 -1.146 1.00 91.69 104 GLY A N 1
ATOM 755 C CA . GLY A 1 104 ? -5.694 -7.160 -1.327 1.00 91.69 104 GLY A CA 1
ATOM 756 C C . GLY A 1 104 ? -5.288 -8.551 -1.809 1.00 91.69 104 GLY A C 1
ATOM 757 O O . GLY A 1 104 ? -5.721 -9.576 -1.267 1.00 91.69 104 GLY A O 1
ATOM 758 N N . GLY A 1 105 ? -4.410 -8.590 -2.808 1.00 92.12 105 GLY A N 1
ATOM 759 C CA . GLY A 1 105 ? -3.851 -9.808 -3.373 1.00 92.12 105 GLY A CA 1
ATOM 760 C C . GLY A 1 105 ? -2.738 -10.427 -2.515 1.00 92.12 105 GLY A C 1
ATOM 761 O O . GLY A 1 105 ? -2.520 -10.051 -1.358 1.00 92.12 105 GLY A O 1
ATOM 762 N N . PRO A 1 106 ? -2.024 -11.430 -3.057 1.00 92.44 106 PRO A N 1
ATOM 763 C CA . PRO A 1 106 ? -0.922 -12.087 -2.356 1.00 92.44 106 PRO A CA 1
ATOM 764 C C . PRO A 1 106 ? 0.185 -11.126 -1.910 1.00 92.44 106 PRO A C 1
ATOM 766 O O . PRO A 1 106 ? 0.704 -11.292 -0.808 1.00 92.44 106 PRO A O 1
ATOM 769 N N . VAL A 1 107 ? 0.517 -10.123 -2.729 1.00 92.94 107 VAL A N 1
ATOM 770 C CA . VAL A 1 107 ? 1.583 -9.153 -2.437 1.00 92.94 107 VAL A CA 1
ATOM 771 C C . VAL A 1 107 ? 1.181 -8.213 -1.307 1.00 92.94 107 VAL A C 1
ATOM 773 O O . VAL A 1 107 ? 1.947 -8.063 -0.358 1.00 92.94 107 VAL A O 1
ATOM 776 N N . GLU A 1 108 ? -0.034 -7.662 -1.334 1.00 93.94 108 GLU A N 1
ATOM 777 C CA . GLU A 1 108 ? -0.553 -6.813 -0.256 1.00 93.94 108 GLU A CA 1
ATOM 778 C C . GLU A 1 108 ? -0.601 -7.570 1.081 1.00 93.94 108 GLU A C 1
ATOM 780 O O . GLU A 1 108 ? -0.151 -7.067 2.112 1.00 93.94 108 GLU A O 1
ATOM 785 N N . ARG A 1 109 ? -1.062 -8.829 1.066 1.00 93.50 109 ARG A N 1
ATOM 786 C CA . ARG A 1 109 ? -1.048 -9.684 2.265 1.00 93.50 109 ARG A CA 1
ATOM 787 C C . ARG A 1 109 ? 0.369 -10.002 2.739 1.00 93.50 109 ARG A C 1
ATOM 789 O O . ARG A 1 109 ? 0.600 -10.066 3.945 1.00 93.50 109 ARG A O 1
ATOM 796 N N . ALA A 1 110 ? 1.311 -10.231 1.825 1.00 92.19 110 ALA A N 1
ATOM 797 C CA . ALA A 1 110 ? 2.707 -10.480 2.177 1.00 92.19 110 ALA A CA 1
ATOM 798 C C . ALA A 1 110 ? 3.357 -9.238 2.804 1.00 92.19 110 ALA A C 1
ATOM 800 O O . ALA A 1 110 ? 4.010 -9.370 3.837 1.00 92.19 110 ALA A O 1
ATOM 801 N N . ALA A 1 111 ? 3.117 -8.050 2.243 1.00 92.06 111 ALA A N 1
ATOM 802 C CA . ALA A 1 111 ? 3.596 -6.777 2.777 1.00 92.06 111 ALA A CA 1
ATOM 803 C C . ALA A 1 111 ? 3.102 -6.541 4.214 1.00 92.06 111 ALA A C 1
ATOM 805 O O . ALA A 1 111 ? 3.912 -6.311 5.112 1.00 92.06 111 ALA A O 1
ATOM 806 N N . LEU A 1 112 ? 1.797 -6.713 4.466 1.00 91.88 112 LEU A N 1
ATOM 807 C CA . LEU A 1 112 ? 1.248 -6.601 5.822 1.00 91.88 112 LEU A CA 1
ATOM 808 C C . LEU A 1 112 ? 1.832 -7.645 6.781 1.00 91.88 112 LEU A C 1
ATOM 810 O O . LEU A 1 112 ? 2.117 -7.330 7.932 1.00 91.88 112 LEU A O 1
ATOM 814 N N . ARG A 1 113 ? 2.042 -8.890 6.331 1.00 90.94 113 ARG A N 1
ATOM 815 C CA . ARG A 1 113 ? 2.641 -9.945 7.170 1.00 90.94 113 ARG A CA 1
ATOM 816 C C . ARG A 1 113 ? 4.108 -9.692 7.498 1.00 90.94 113 ARG A C 1
ATOM 818 O O . ARG A 1 113 ? 4.542 -10.110 8.568 1.00 90.94 113 ARG A O 1
ATOM 825 N N . LEU A 1 114 ? 4.861 -9.061 6.595 1.00 89.19 114 LEU A N 1
ATOM 826 C CA . LEU A 1 114 ? 6.231 -8.638 6.876 1.00 89.19 114 LEU A CA 1
ATOM 827 C C . LEU A 1 114 ? 6.222 -7.618 8.019 1.00 89.19 114 LEU A C 1
ATOM 829 O O . LEU A 1 114 ? 6.914 -7.822 9.011 1.00 89.19 114 LEU A O 1
ATOM 833 N N . LEU A 1 115 ? 5.378 -6.588 7.933 1.00 84.88 115 LEU A N 1
ATOM 834 C CA . LEU A 1 115 ? 5.314 -5.520 8.938 1.00 84.88 115 LEU A CA 1
ATOM 835 C C . LEU A 1 115 ? 4.666 -5.955 10.267 1.00 84.88 115 LEU A C 1
ATOM 837 O O . LEU A 1 115 ? 5.104 -5.522 11.327 1.00 84.88 115 LEU A O 1
ATOM 841 N N . GLY A 1 116 ? 3.670 -6.845 10.235 1.00 75.00 116 GLY A N 1
ATOM 842 C CA . GLY A 1 116 ? 2.897 -7.260 11.415 1.00 75.00 116 GLY A CA 1
ATOM 843 C C . GLY A 1 116 ? 3.533 -8.339 12.300 1.00 75.00 116 GLY A C 1
ATOM 844 O O . GLY A 1 116 ? 2.951 -8.694 13.319 1.00 75.00 116 GLY A O 1
ATOM 845 N N . ARG A 1 117 ? 4.691 -8.901 11.928 1.00 56.47 117 ARG A N 1
ATOM 846 C CA . ARG A 1 117 ? 5.409 -9.937 12.704 1.00 56.47 117 ARG A CA 1
ATOM 847 C C . ARG A 1 117 ? 6.576 -9.372 13.529 1.00 56.47 117 ARG A C 1
ATOM 849 O O . ARG A 1 117 ? 7.623 -10.009 13.630 1.00 56.47 117 ARG A O 1
ATOM 856 N N . ALA A 1 118 ? 6.420 -8.160 14.058 1.00 42.91 118 ALA A N 1
ATOM 857 C CA . ALA A 1 118 ? 7.360 -7.570 15.010 1.00 42.91 118 ALA A CA 1
ATOM 858 C C . ALA A 1 118 ? 7.084 -8.032 16.437 1.00 42.91 118 ALA A C 1
ATOM 860 O O . ALA A 1 118 ? 5.901 -7.995 16.832 1.00 42.91 118 ALA A O 1
#

Solvent-accessible surface area (backbone atoms only — not comparable to full-atom values): 6927 Å² total; per-residue (Å²): 114,71,66,64,55,48,47,40,55,36,30,76,72,44,36,6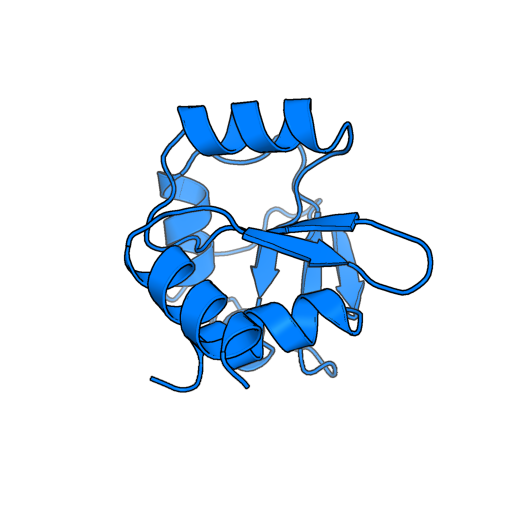9,40,82,49,72,64,101,88,52,75,43,82,45,67,40,67,93,49,51,45,57,66,57,59,52,51,48,27,63,74,64,74,45,87,64,61,53,74,39,43,31,72,52,37,43,53,39,78,38,87,63,92,41,81,14,34,34,33,37,48,86,76,69,67,50,35,71,53,49,45,34,68,69,67,43,78,76,33,68,78,62,93,81,48,44,80,42,77,37,52,74,65,49,41,46,54,50,52,53,68,67,71,116

Mean predicted aligned error: 4.28 Å

pLDDT: mean 88.13, std 7.5, range [42.91, 94.69]

Organism: NCBI:txid1234381

Nearest PDB structures (foldseek):
  3lrj-assembly1_B  TM=5.721E-01  e=4.159E-02  Salmonella enterica subsp. enterica serovar Typhimurium
  3lqu-assembly1_B  TM=7.850E-01  e=8.415E-01  Salmonella enterica subsp. enterica serovar Typhimurium

Secondary structure (DSSP, 8-state):
-HHHHHHHHHHHTT--EEEE-SS-EEEE--GGG--HHHHHHHHHHHTS--EEEEEHHHHHHTT---SSSEEEEE-SSPPPHHHHHHHHH-TT----TT-EEEE--HHHHHHHHHHT--

Radius of gyration: 13.6 Å; Cα contacts (8 Å, |Δi|>4): 170; chains: 1; bounding box: 33×31×29 Å